Protein AF-A0A925LKL2-F1 (afdb_monomer_lite)

Sequence (109 aa):
METVDRDTAKKLFEHYRRQRDGIRNKPEMASICLICGSIHIIPKADDNRKLVCRNCGFAFYRYTCSACGRTIDGRDPKNPACGECGQRVCTCGVCDCAADTVIDNKGNV

pLDDT: mean 88.43, std 15.95, range [41.03, 98.06]

Secondary s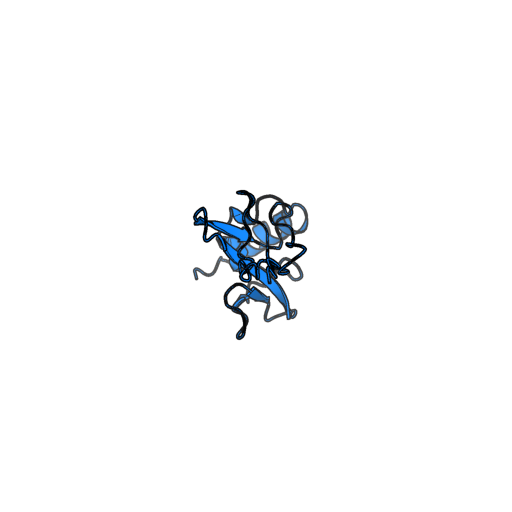tructure (DSSP, 8-state):
-----HHHHHHHHHHHHH--TTGGG-GGGGG--TTT----EEEETTEEEEEEETTT--EEEEEE-TTT--EEETTSTTSPBPTTTSSB--TTS----------------

Structure (mmCIF, N/CA/C/O backbone):
data_AF-A0A925LKL2-F1
#
_entry.id   AF-A0A925LKL2-F1
#
loop_
_atom_site.group_PDB
_atom_site.id
_atom_site.type_symbol
_atom_site.label_atom_id
_atom_site.label_alt_id
_atom_site.label_comp_id
_atom_site.label_asym_id
_atom_site.label_entity_id
_atom_site.label_seq_id
_atom_site.pdbx_PDB_ins_code
_atom_site.Cartn_x
_atom_site.Cartn_y
_atom_site.Cartn_z
_atom_site.occupancy
_atom_site.B_iso_or_equiv
_atom_site.auth_seq_id
_atom_site.auth_comp_id
_atom_site.auth_asym_id
_atom_site.auth_atom_id
_atom_site.pdbx_PDB_model_num
ATOM 1 N N . MET A 1 1 ? 8.213 5.242 14.211 1.00 54.56 1 MET A N 1
ATOM 2 C CA . MET A 1 1 ? 6.967 5.306 13.423 1.00 54.56 1 MET A CA 1
ATOM 3 C C . MET A 1 1 ? 5.953 5.983 14.315 1.00 54.56 1 MET A C 1
ATOM 5 O O . MET A 1 1 ? 5.693 5.457 15.390 1.00 54.56 1 MET A O 1
ATOM 9 N N . GLU A 1 2 ? 5.506 7.183 13.959 1.00 56.78 2 GLU A N 1
ATOM 10 C CA . GLU A 1 2 ? 4.533 7.903 14.781 1.00 56.78 2 GLU A CA 1
ATOM 11 C C . GLU A 1 2 ? 3.202 7.148 14.763 1.00 56.78 2 GLU A C 1
ATOM 13 O O . GLU A 1 2 ? 2.688 6.752 13.711 1.00 56.78 2 GLU A O 1
ATOM 18 N N . THR A 1 3 ? 2.685 6.863 15.952 1.00 69.19 3 THR A N 1
ATOM 19 C CA . THR A 1 3 ? 1.393 6.211 16.122 1.00 69.19 3 THR A CA 1
ATOM 20 C C . THR A 1 3 ? 0.314 7.255 15.914 1.00 69.19 3 THR A C 1
ATOM 22 O O . THR A 1 3 ? 0.206 8.195 16.698 1.00 69.19 3 THR A O 1
ATOM 25 N N . VAL A 1 4 ? -0.473 7.095 14.854 1.00 85.44 4 VAL A N 1
ATOM 26 C CA . VAL A 1 4 ? -1.628 7.957 14.611 1.00 85.44 4 VAL A CA 1
ATOM 27 C C . VAL A 1 4 ? -2.653 7.749 15.734 1.00 85.44 4 VAL A C 1
ATOM 29 O O . VAL A 1 4 ? -2.850 6.619 16.196 1.00 85.44 4 VAL A O 1
ATOM 32 N N . ASP A 1 5 ? -3.294 8.820 16.197 1.00 90.56 5 ASP A N 1
ATOM 33 C CA . ASP A 1 5 ? -4.345 8.704 17.204 1.00 90.56 5 ASP A CA 1
ATOM 34 C C . ASP A 1 5 ? -5.572 7.961 16.642 1.00 90.56 5 ASP A C 1
ATOM 36 O O . ASP A 1 5 ? -5.770 7.833 15.428 1.00 90.56 5 ASP A O 1
ATOM 40 N N . ARG A 1 6 ? -6.411 7.445 17.542 1.00 88.62 6 ARG A N 1
ATOM 41 C CA . ARG A 1 6 ? -7.540 6.579 17.184 1.00 88.62 6 ARG A CA 1
ATOM 42 C C . ARG A 1 6 ? -8.587 7.280 16.312 1.00 88.62 6 ARG A C 1
ATOM 44 O O . ARG A 1 6 ? -9.164 6.628 15.438 1.00 88.62 6 ARG A O 1
ATOM 51 N N . ASP A 1 7 ? -8.837 8.567 16.526 1.00 93.31 7 ASP A N 1
ATOM 52 C CA . ASP A 1 7 ? -9.868 9.301 15.789 1.00 93.31 7 ASP A CA 1
ATOM 53 C C . ASP A 1 7 ? -9.398 9.604 14.370 1.00 93.31 7 ASP A C 1
ATOM 55 O O . ASP A 1 7 ? -10.137 9.392 13.401 1.00 93.31 7 ASP A O 1
ATOM 59 N N . THR A 1 8 ? -8.140 10.016 14.228 1.00 93.62 8 THR A N 1
ATOM 60 C CA . THR A 1 8 ? -7.497 10.182 12.924 1.00 93.62 8 THR A CA 1
ATOM 61 C C . THR A 1 8 ? -7.420 8.847 12.182 1.00 93.62 8 THR A C 1
ATOM 63 O O . THR A 1 8 ? -7.789 8.788 11.005 1.00 93.62 8 THR A O 1
ATOM 66 N N . ALA A 1 9 ? -7.052 7.750 12.860 1.00 94.44 9 ALA A N 1
ATOM 67 C CA . ALA A 1 9 ? -7.040 6.410 12.268 1.00 94.44 9 ALA A CA 1
ATOM 68 C C . ALA A 1 9 ? -8.404 6.022 11.694 1.00 94.44 9 ALA A C 1
ATOM 70 O O . ALA A 1 9 ? -8.493 5.527 10.569 1.00 94.44 9 ALA A O 1
ATOM 71 N N . LYS A 1 10 ? -9.472 6.264 12.462 1.00 95.88 10 LYS A N 1
ATOM 72 C CA . LYS A 1 10 ? -10.841 5.937 12.065 1.00 95.88 10 LYS A CA 1
ATOM 73 C C . LYS A 1 10 ? -11.263 6.721 10.823 1.00 95.88 10 LYS A C 1
ATOM 75 O O . LYS A 1 10 ? -11.729 6.111 9.863 1.00 95.88 10 LYS A O 1
ATOM 80 N N . LYS A 1 11 ? -11.040 8.040 10.801 1.00 96.50 11 LYS A N 1
ATOM 81 C CA . LYS A 1 11 ? -11.365 8.897 9.644 1.00 96.50 11 LYS A CA 1
ATOM 82 C C . LYS A 1 11 ? -10.609 8.466 8.388 1.00 96.50 11 LYS A C 1
ATOM 84 O O . LYS A 1 11 ? -11.197 8.339 7.314 1.00 96.50 11 LYS A O 1
ATOM 89 N N . LEU A 1 12 ? -9.308 8.207 8.526 1.00 96.75 12 LEU A N 1
ATOM 90 C CA . LEU A 1 12 ? -8.466 7.737 7.429 1.00 96.75 12 LEU A CA 1
ATOM 91 C C . LEU A 1 12 ? -8.913 6.360 6.922 1.00 96.75 12 LEU A C 1
ATOM 93 O O . LEU A 1 12 ? -9.016 6.164 5.712 1.00 96.75 12 LEU A O 1
ATOM 97 N N . PHE A 1 13 ? -9.230 5.425 7.821 1.00 97.19 13 PHE A N 1
ATOM 98 C CA . PHE A 1 13 ? -9.774 4.120 7.454 1.00 97.19 13 PHE A CA 1
ATOM 99 C C . PHE A 1 13 ? -11.085 4.260 6.676 1.00 97.19 13 PHE A C 1
ATOM 101 O O . PHE A 1 13 ? -11.187 3.726 5.576 1.00 97.19 13 PHE A O 1
ATOM 108 N N . GLU A 1 14 ? -12.065 4.999 7.199 1.00 97.00 14 GLU A N 1
ATOM 109 C CA . GLU A 1 14 ? -13.375 5.178 6.560 1.00 97.00 14 GLU A CA 1
ATOM 110 C C . GLU A 1 14 ? -13.260 5.781 5.153 1.00 97.00 14 GLU A C 1
ATOM 112 O O . GLU A 1 14 ? -13.913 5.301 4.221 1.00 97.00 14 GLU A O 1
ATOM 117 N N . HIS A 1 15 ? -12.387 6.778 4.983 1.00 97.12 15 HIS A N 1
ATOM 118 C CA . HIS A 1 15 ? -12.117 7.397 3.688 1.00 97.12 15 HIS A CA 1
ATOM 119 C C . HIS A 1 15 ? -11.433 6.419 2.719 1.00 97.12 15 HIS A C 1
ATOM 12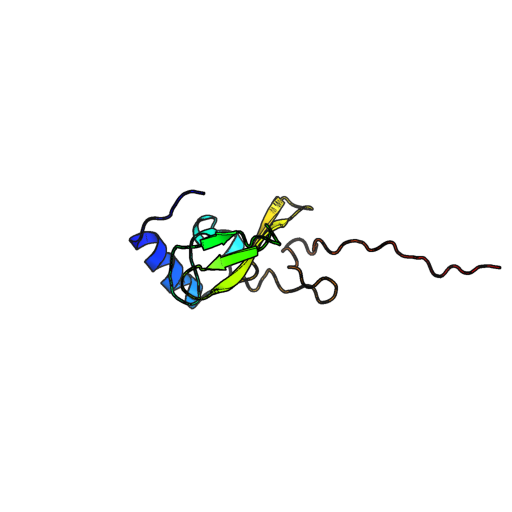1 O O . HIS A 1 15 ? -11.984 6.077 1.667 1.00 97.12 15 HIS A O 1
ATOM 127 N N . TYR A 1 16 ? -10.254 5.908 3.087 1.00 97.38 16 TYR A N 1
ATOM 128 C CA . TYR A 1 16 ? -9.413 5.126 2.177 1.00 97.38 16 TYR A CA 1
ATOM 129 C C . TYR A 1 16 ? -9.902 3.689 1.955 1.00 97.38 16 TYR A C 1
ATOM 131 O O . TYR A 1 16 ? -9.511 3.036 0.986 1.00 97.38 16 TYR A O 1
ATOM 139 N N . ARG A 1 17 ? -10.812 3.183 2.798 1.00 95.69 17 ARG A N 1
ATOM 140 C CA . ARG A 1 17 ? -11.509 1.909 2.559 1.00 95.69 17 ARG A CA 1
ATOM 141 C C . ARG A 1 17 ? -12.365 1.961 1.293 1.00 95.69 17 ARG A C 1
ATOM 143 O O . ARG A 1 17 ? -12.509 0.922 0.644 1.00 95.69 17 ARG A O 1
ATOM 150 N N . ARG A 1 18 ? -12.924 3.137 0.978 1.00 95.31 18 ARG A N 1
ATOM 151 C CA . ARG A 1 18 ? -13.817 3.389 -0.166 1.00 95.31 18 ARG A CA 1
ATOM 152 C C . ARG A 1 18 ? -13.085 4.017 -1.350 1.00 95.31 18 ARG A C 1
ATOM 154 O O . ARG A 1 18 ? -13.379 3.663 -2.484 1.00 95.31 18 ARG A O 1
ATOM 161 N N . GLN A 1 19 ? -12.128 4.907 -1.088 1.00 95.88 19 GLN A N 1
ATOM 162 C CA . GLN A 1 19 ? -11.353 5.606 -2.110 1.00 95.88 19 GLN A CA 1
ATOM 163 C C . GLN A 1 19 ? -9.861 5.357 -1.899 1.00 95.88 19 GLN A C 1
ATOM 165 O O . GLN A 1 19 ? -9.250 5.972 -1.037 1.00 95.88 19 GLN A O 1
ATOM 170 N N . ARG A 1 20 ? -9.266 4.437 -2.662 1.00 96.50 20 ARG A N 1
ATOM 171 C CA . ARG A 1 20 ? -7.871 4.018 -2.438 1.00 96.50 20 ARG A CA 1
ATOM 172 C C . ARG A 1 20 ? -6.825 4.879 -3.153 1.00 96.50 20 ARG A C 1
ATOM 174 O O . ARG A 1 20 ? -5.643 4.744 -2.846 1.00 96.50 20 ARG A O 1
ATOM 181 N N . ASP A 1 21 ? -7.211 5.726 -4.108 1.00 97.12 21 ASP A N 1
ATOM 182 C CA . ASP A 1 21 ? -6.241 6.609 -4.772 1.00 97.12 21 ASP A CA 1
ATOM 183 C C . ASP A 1 21 ? -5.675 7.633 -3.780 1.00 97.12 21 ASP A C 1
ATOM 185 O O . ASP A 1 21 ? -6.409 8.280 -3.036 1.00 97.12 21 ASP A O 1
ATOM 189 N N . GLY A 1 22 ? -4.352 7.780 -3.776 1.00 96.81 22 GLY A N 1
ATOM 190 C CA . GLY A 1 22 ? -3.645 8.787 -2.991 1.00 96.81 22 GLY A CA 1
ATOM 191 C C . GLY A 1 22 ? -3.113 8.291 -1.648 1.00 96.81 22 GLY A C 1
ATOM 192 O O . GLY A 1 22 ? -2.392 9.044 -0.993 1.00 96.81 22 GLY A O 1
ATOM 193 N N . ILE A 1 23 ? -3.368 7.033 -1.262 1.00 97.69 23 ILE A N 1
ATOM 194 C CA . ILE A 1 23 ? -2.815 6.410 -0.040 1.00 97.69 23 ILE A CA 1
ATOM 195 C C . ILE A 1 23 ? -1.292 6.584 0.036 1.00 97.69 23 ILE A C 1
ATOM 197 O O . ILE A 1 23 ? -0.737 6.834 1.111 1.00 97.69 23 ILE A O 1
ATOM 201 N N . ARG A 1 24 ? -0.599 6.471 -1.103 1.00 96.62 24 ARG A N 1
ATOM 202 C CA . ARG A 1 24 ? 0.863 6.619 -1.183 1.00 96.62 24 ARG A CA 1
ATOM 203 C C . ARG A 1 24 ? 1.366 7.997 -0.725 1.00 96.62 24 ARG A C 1
ATOM 205 O O . ARG A 1 24 ? 2.494 8.107 -0.269 1.00 96.62 24 ARG A O 1
ATOM 212 N N . ASN A 1 25 ? 0.520 9.027 -0.776 1.00 97.00 25 ASN A N 1
ATOM 213 C CA . ASN A 1 25 ? 0.855 10.396 -0.370 1.00 97.00 25 ASN A CA 1
ATOM 214 C C . ASN A 1 25 ? 0.504 10.699 1.098 1.00 97.00 25 ASN A C 1
ATOM 216 O O . ASN A 1 25 ? 0.649 11.839 1.534 1.00 97.00 25 ASN A O 1
ATOM 220 N N . LYS A 1 26 ? 0.007 9.712 1.856 1.00 96.56 26 LYS A N 1
ATOM 221 C CA . LYS A 1 26 ? -0.354 9.850 3.274 1.00 96.56 26 LYS A CA 1
ATOM 222 C C . LYS A 1 26 ? 0.521 8.949 4.142 1.00 96.56 26 LYS A C 1
ATOM 224 O O . LYS A 1 26 ? 0.289 7.736 4.163 1.00 96.56 26 LYS A O 1
ATOM 229 N N . PRO A 1 27 ? 1.564 9.482 4.805 1.00 94.56 27 PRO A N 1
ATOM 230 C CA . PRO A 1 27 ? 2.453 8.719 5.685 1.00 94.56 27 PRO A CA 1
ATOM 231 C C . PRO A 1 27 ? 1.718 7.909 6.760 1.00 94.56 27 PRO A C 1
ATOM 233 O O . PRO A 1 27 ? 2.047 6.745 6.981 1.00 94.56 27 PRO A O 1
ATOM 236 N N . GLU A 1 28 ? 0.666 8.478 7.344 1.00 95.19 28 GLU A N 1
ATOM 237 C CA . GLU A 1 28 ? -0.133 7.911 8.435 1.00 95.19 28 GLU A CA 1
ATOM 238 C C . GLU A 1 28 ? -0.804 6.590 8.041 1.00 95.19 28 GLU A C 1
ATOM 240 O O . GLU A 1 28 ? -1.013 5.710 8.877 1.00 95.19 28 GLU A O 1
ATOM 245 N N . MET A 1 29 ? -1.081 6.397 6.745 1.00 95.94 29 MET A N 1
ATOM 246 C CA . MET A 1 29 ? -1.663 5.154 6.239 1.00 95.94 29 MET A CA 1
ATOM 247 C C . MET A 1 29 ? -0.750 3.942 6.437 1.00 95.94 29 MET A C 1
ATOM 249 O O . MET A 1 29 ? -1.239 2.810 6.399 1.00 95.94 29 MET A O 1
ATOM 253 N N . ALA A 1 30 ? 0.551 4.140 6.670 1.00 95.62 30 ALA A N 1
ATOM 254 C CA . ALA A 1 30 ? 1.462 3.065 7.051 1.00 95.62 30 ALA A CA 1
ATOM 255 C C . ALA A 1 30 ? 1.033 2.372 8.358 1.00 95.62 30 ALA A C 1
ATOM 257 O O . ALA A 1 30 ? 1.290 1.186 8.533 1.00 95.62 30 ALA A O 1
ATOM 258 N N . SER A 1 31 ? 0.329 3.089 9.236 1.00 95.62 31 SER A N 1
ATOM 259 C CA . SER A 1 31 ? -0.087 2.618 10.557 1.00 95.62 31 SER A CA 1
ATOM 260 C C . SER A 1 31 ? -1.518 2.076 10.589 1.00 95.62 31 SER A C 1
ATOM 262 O O . SER A 1 31 ? -2.006 1.795 11.671 1.00 95.62 31 SER A O 1
ATOM 264 N N . ILE A 1 32 ? -2.224 1.938 9.455 1.00 96.69 32 ILE A N 1
ATOM 265 C CA . ILE A 1 32 ? -3.663 1.602 9.433 1.00 96.69 32 ILE A CA 1
ATOM 266 C C . ILE A 1 32 ? -3.940 0.405 8.524 1.00 96.69 32 ILE A C 1
ATOM 268 O O . ILE A 1 32 ? -3.563 0.393 7.353 1.00 96.69 32 ILE A O 1
ATOM 272 N N . CYS A 1 33 ? -4.671 -0.592 9.021 1.00 96.88 33 CYS A N 1
ATOM 273 C CA . CYS A 1 33 ? -5.153 -1.713 8.222 1.00 96.88 33 CYS A CA 1
ATOM 274 C C . CYS A 1 33 ? -6.436 -1.344 7.464 1.00 96.88 33 CYS A C 1
ATOM 276 O O . CYS A 1 33 ? -7.471 -1.093 8.074 1.00 96.88 33 CYS A O 1
ATOM 278 N N . LEU A 1 34 ? -6.423 -1.432 6.131 1.00 96.75 34 LEU A N 1
ATOM 279 C CA . LEU A 1 34 ? -7.620 -1.203 5.308 1.00 96.75 34 LEU A CA 1
ATOM 280 C C . LEU A 1 34 ? -8.589 -2.393 5.243 1.00 96.75 34 LEU A C 1
ATOM 282 O O . LEU A 1 34 ? -9.590 -2.308 4.543 1.00 96.75 34 LEU A O 1
ATOM 286 N N . ILE A 1 35 ? -8.332 -3.491 5.955 1.00 96.94 35 ILE A N 1
ATOM 287 C CA . ILE A 1 35 ? -9.281 -4.611 6.054 1.00 96.94 35 ILE A CA 1
ATOM 288 C C . ILE A 1 35 ? -10.134 -4.490 7.315 1.00 96.94 35 ILE A C 1
ATOM 290 O O . ILE A 1 35 ? -11.357 -4.529 7.215 1.00 96.94 35 ILE A O 1
ATOM 294 N N . CYS A 1 36 ? -9.503 -4.285 8.476 1.00 96.56 36 CYS A N 1
ATOM 295 C CA . CYS A 1 36 ? -10.181 -4.287 9.778 1.00 96.56 36 CYS A CA 1
ATOM 296 C C . CYS A 1 36 ? -10.093 -2.966 10.563 1.00 96.56 36 CYS A C 1
ATOM 298 O O . CYS A 1 36 ? -10.594 -2.902 11.679 1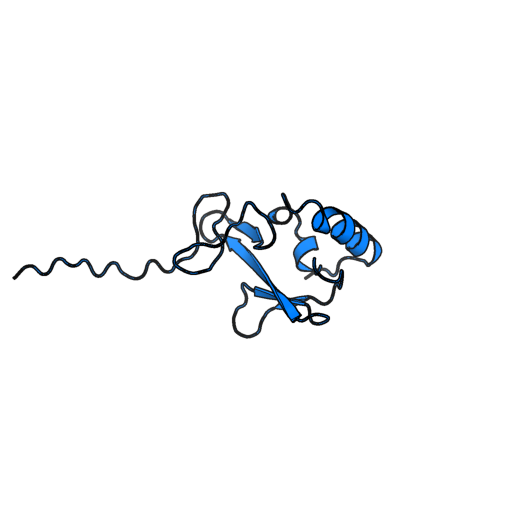.00 96.56 36 CYS A O 1
ATOM 300 N N . GLY A 1 37 ? -9.426 -1.932 10.041 1.00 95.62 37 GLY A N 1
ATOM 301 C CA . GLY A 1 37 ? -9.284 -0.634 10.716 1.00 95.62 37 GLY A CA 1
ATOM 302 C C . GLY A 1 37 ? -8.298 -0.607 11.888 1.00 95.62 37 GLY A C 1
ATOM 303 O O . GLY A 1 37 ? -8.118 0.435 12.508 1.00 95.62 37 GLY A O 1
ATOM 304 N N . SER A 1 38 ? -7.636 -1.726 12.198 1.00 95.81 38 SER A N 1
ATOM 305 C CA . SER A 1 38 ? -6.634 -1.792 13.267 1.00 95.81 38 SER A CA 1
ATOM 306 C C . SER A 1 38 ? -5.417 -0.908 12.978 1.00 95.81 38 SER A C 1
ATOM 308 O O . SER A 1 38 ? -4.961 -0.840 11.834 1.00 95.81 38 SER A O 1
ATOM 310 N N . ILE A 1 39 ? -4.850 -0.327 14.039 1.00 95.69 39 ILE A N 1
ATOM 311 C CA . ILE A 1 39 ? -3.587 0.424 14.002 1.00 95.69 39 ILE A CA 1
ATOM 312 C C . ILE A 1 39 ? -2.350 -0.404 14.390 1.00 95.69 39 ILE A C 1
ATOM 314 O O . ILE A 1 39 ? -1.243 0.114 14.507 1.00 95.69 39 ILE A O 1
ATOM 318 N N . HIS A 1 40 ? -2.516 -1.712 14.607 1.00 95.06 40 HIS A N 1
ATOM 319 C CA . HIS A 1 40 ? -1.421 -2.611 14.978 1.00 95.06 40 HIS A CA 1
ATOM 320 C C . HIS A 1 40 ? -0.729 -3.163 13.732 1.00 95.06 40 HIS A C 1
ATOM 322 O O . HIS A 1 40 ? -0.898 -4.333 13.372 1.00 95.06 40 HIS A O 1
ATOM 328 N N . ILE A 1 41 ? 0.018 -2.293 13.056 1.00 95.75 41 ILE A N 1
ATOM 329 C CA . ILE A 1 41 ? 0.817 -2.634 11.881 1.00 95.75 41 ILE A CA 1
ATOM 330 C C . ILE A 1 41 ? 2.276 -2.834 12.283 1.00 95.75 41 ILE A C 1
ATOM 332 O O . ILE A 1 41 ? 2.843 -2.012 12.998 1.00 95.75 41 ILE A O 1
ATOM 336 N N . ILE A 1 42 ? 2.879 -3.926 11.817 1.00 95.50 42 ILE A N 1
ATOM 337 C CA . ILE A 1 42 ? 4.296 -4.234 12.031 1.00 95.50 42 ILE A CA 1
ATOM 338 C C . ILE A 1 42 ? 4.977 -4.587 10.702 1.00 95.50 42 ILE A C 1
ATOM 340 O O . ILE A 1 42 ? 4.296 -5.055 9.787 1.00 95.50 42 ILE A O 1
ATOM 344 N N . PRO A 1 43 ? 6.299 -4.402 10.571 1.00 96.00 43 PRO A N 1
ATOM 345 C CA . PRO A 1 43 ? 7.062 -4.968 9.462 1.00 96.00 43 PRO A CA 1
ATOM 346 C C . PRO A 1 43 ? 6.953 -6.494 9.422 1.00 96.00 43 PRO A C 1
ATOM 348 O O . PRO A 1 43 ? 6.874 -7.149 10.464 1.00 96.00 43 PRO A O 1
ATOM 351 N N . LYS A 1 44 ? 6.948 -7.067 8.219 1.00 94.00 44 LYS A N 1
ATOM 352 C CA . LYS A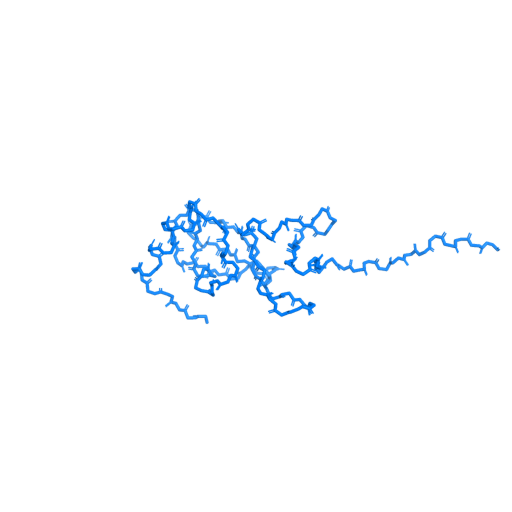 1 44 ? 7.027 -8.517 8.037 1.00 94.00 44 LYS A CA 1
ATOM 353 C C . LYS A 1 44 ? 8.485 -8.962 8.210 1.00 94.00 44 LYS A C 1
ATOM 355 O O . LYS A 1 44 ? 9.376 -8.357 7.628 1.00 94.00 44 LYS A O 1
ATOM 360 N N . ALA A 1 45 ? 8.728 -10.011 8.998 1.00 88.56 45 ALA A N 1
ATOM 361 C CA . ALA A 1 45 ? 10.081 -10.401 9.415 1.00 88.56 45 ALA A CA 1
ATOM 362 C C . ALA A 1 45 ? 11.041 -10.744 8.256 1.00 88.56 45 ALA A C 1
ATOM 364 O O . ALA A 1 45 ? 12.243 -10.542 8.381 1.00 88.56 45 ALA A O 1
ATOM 365 N N . ASP A 1 46 ? 10.516 -11.259 7.144 1.00 90.56 46 ASP A N 1
ATOM 366 C CA . ASP A 1 46 ? 11.274 -11.684 5.962 1.00 90.56 46 ASP A CA 1
ATOM 367 C C . ASP A 1 46 ? 11.373 -10.604 4.871 1.00 90.56 46 ASP A C 1
ATOM 369 O O . ASP A 1 46 ? 12.119 -10.766 3.909 1.00 90.56 46 ASP A O 1
ATOM 373 N N . ASP A 1 47 ? 10.614 -9.513 4.989 1.00 89.31 47 ASP A N 1
ATOM 374 C CA . ASP A 1 47 ? 10.510 -8.490 3.952 1.00 89.31 47 ASP A CA 1
ATOM 375 C C . ASP A 1 47 ? 10.127 -7.140 4.570 1.00 89.31 47 ASP A C 1
ATOM 377 O O . ASP A 1 47 ? 8.952 -6.836 4.789 1.00 89.31 47 ASP A O 1
ATOM 381 N N . ASN A 1 48 ? 11.132 -6.291 4.796 1.00 87.12 48 ASN A N 1
ATOM 382 C CA . ASN A 1 48 ? 10.945 -4.946 5.349 1.00 87.12 48 ASN A CA 1
ATOM 383 C C . ASN A 1 48 ? 10.171 -3.997 4.413 1.00 87.12 48 ASN A C 1
ATOM 385 O O . ASN A 1 48 ? 9.808 -2.898 4.831 1.00 87.12 48 ASN A O 1
ATOM 389 N N . ARG A 1 49 ? 9.894 -4.393 3.160 1.00 92.56 49 ARG A N 1
ATOM 390 C CA . ARG A 1 49 ? 9.001 -3.656 2.248 1.00 92.56 49 ARG A CA 1
ATOM 391 C C . ARG A 1 49 ? 7.536 -4.004 2.484 1.00 92.56 49 ARG A C 1
ATOM 393 O O . ARG A 1 49 ? 6.656 -3.344 1.925 1.00 92.56 49 ARG A O 1
ATOM 400 N N . LYS A 1 50 ? 7.256 -5.044 3.274 1.00 95.25 50 LYS A N 1
ATOM 401 C CA . LYS A 1 50 ? 5.912 -5.471 3.651 1.00 95.25 50 LYS A CA 1
ATOM 402 C C . LYS A 1 50 ? 5.598 -5.084 5.081 1.00 95.25 50 LYS A C 1
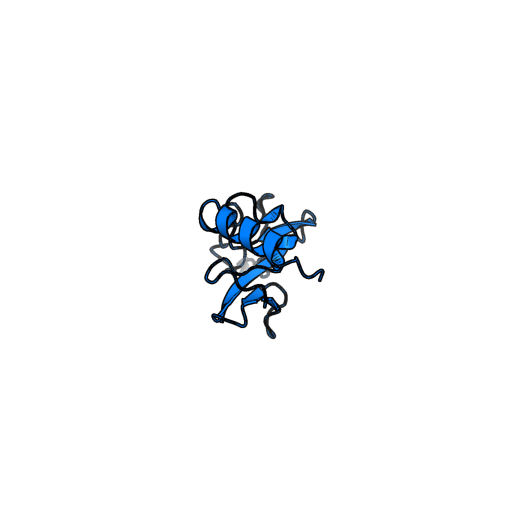ATOM 404 O O . LYS A 1 50 ? 6.373 -5.277 6.012 1.00 95.25 50 LYS A O 1
ATOM 409 N N . LEU A 1 51 ? 4.375 -4.617 5.242 1.00 96.75 51 LEU A N 1
ATOM 410 C CA . LEU A 1 51 ? 3.735 -4.393 6.518 1.00 96.75 51 LEU A CA 1
ATOM 411 C C . LEU A 1 51 ? 2.617 -5.419 6.687 1.00 96.75 51 LEU A C 1
ATOM 413 O O . LEU A 1 51 ? 1.943 -5.780 5.721 1.00 96.75 51 LEU A O 1
ATOM 417 N N . VAL A 1 52 ? 2.410 -5.886 7.912 1.00 97.38 52 VAL A N 1
ATOM 418 C CA . VAL A 1 52 ? 1.362 -6.839 8.270 1.00 97.38 52 VAL A CA 1
ATOM 419 C C . VAL A 1 52 ? 0.538 -6.309 9.433 1.00 97.38 52 VAL A C 1
ATOM 421 O O . VAL A 1 52 ? 1.053 -5.764 10.410 1.00 97.38 52 VAL A O 1
ATOM 424 N N . CYS A 1 53 ? -0.776 -6.461 9.325 1.00 97.38 53 CYS A N 1
ATOM 425 C CA . CYS A 1 53 ? -1.685 -6.190 10.423 1.00 97.38 53 CYS A CA 1
ATOM 426 C C . CYS A 1 53 ? -1.663 -7.356 11.412 1.00 97.38 53 CYS A C 1
ATOM 428 O O . CYS A 1 53 ? -2.086 -8.459 11.069 1.00 97.38 53 CYS A O 1
ATOM 430 N N . ARG A 1 54 ? -1.265 -7.104 12.664 1.00 96.69 54 ARG A N 1
ATOM 431 C CA . ARG A 1 54 ? -1.274 -8.131 13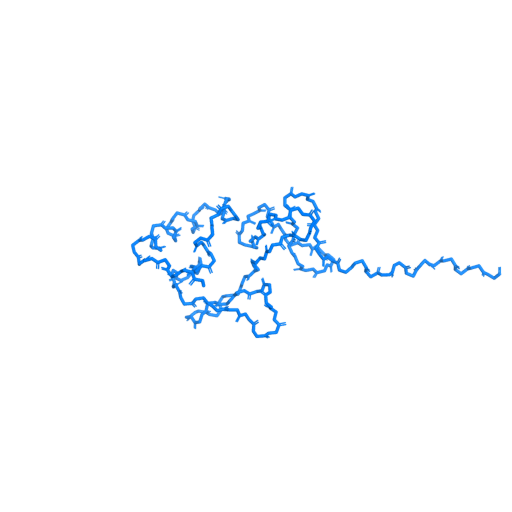.720 1.00 96.69 54 ARG A CA 1
ATOM 432 C C . ARG A 1 54 ? -2.672 -8.657 14.043 1.00 96.69 54 ARG A C 1
ATOM 434 O O . ARG A 1 54 ? -2.793 -9.776 14.517 1.00 96.69 54 ARG A O 1
ATOM 441 N N . ASN A 1 55 ? -3.707 -7.854 13.798 1.00 97.00 55 ASN A N 1
ATOM 442 C CA . ASN A 1 55 ? -5.080 -8.200 14.157 1.00 97.00 55 ASN A CA 1
ATOM 443 C C . ASN A 1 55 ? -5.747 -9.168 13.166 1.00 97.00 55 ASN A C 1
ATOM 445 O O . ASN A 1 55 ? -6.472 -10.058 13.581 1.00 97.00 55 ASN A O 1
ATOM 449 N N . CYS A 1 56 ? -5.533 -8.988 11.857 1.00 97.56 56 CYS A N 1
ATOM 450 C CA . CYS A 1 56 ? -6.215 -9.788 10.824 1.00 97.56 56 CYS A CA 1
ATOM 451 C C . CYS A 1 56 ? -5.273 -10.509 9.850 1.00 97.56 56 CYS A C 1
ATOM 453 O O . CYS A 1 56 ? -5.740 -11.146 8.913 1.00 97.56 56 CYS A O 1
ATOM 455 N N . GLY A 1 57 ? -3.955 -10.361 10.008 1.00 96.94 57 GLY A N 1
ATOM 456 C CA . GLY A 1 57 ? -2.957 -10.988 9.138 1.00 96.94 57 GLY A CA 1
ATOM 457 C C . GLY A 1 57 ? -2.822 -10.364 7.746 1.00 96.94 57 GLY A C 1
ATOM 458 O O . GLY A 1 57 ? -1.940 -10.764 6.992 1.00 96.94 57 GLY A O 1
ATOM 459 N N . PHE A 1 58 ? -3.644 -9.369 7.388 1.00 97.25 58 PHE A N 1
ATOM 460 C CA . PHE A 1 58 ? -3.534 -8.709 6.088 1.00 97.25 58 PHE A CA 1
ATOM 461 C C . PHE A 1 58 ? -2.159 -8.056 5.919 1.00 97.25 58 PHE A C 1
ATOM 463 O O . PHE A 1 58 ? -1.777 -7.193 6.716 1.00 97.25 58 PHE A O 1
ATOM 470 N N . ALA A 1 59 ? -1.450 -8.449 4.862 1.00 96.62 59 ALA A N 1
ATOM 471 C CA . ALA A 1 59 ? -0.146 -7.919 4.499 1.00 96.62 59 ALA A CA 1
ATOM 472 C C . ALA A 1 59 ? -0.235 -7.034 3.252 1.00 96.62 59 ALA A C 1
ATOM 474 O O . ALA A 1 59 ? -1.009 -7.299 2.332 1.00 96.62 59 ALA A O 1
ATOM 475 N N . PHE A 1 60 ? 0.577 -5.984 3.208 1.00 96.69 60 PHE A N 1
ATOM 476 C CA . PHE A 1 60 ? 0.646 -5.060 2.083 1.00 96.69 60 PHE A CA 1
ATOM 477 C C . PHE A 1 60 ? 2.052 -4.489 1.924 1.00 96.69 60 PHE A C 1
ATOM 479 O O . PHE A 1 60 ? 2.814 -4.401 2.883 1.00 96.69 60 PHE A O 1
ATOM 486 N N . TYR A 1 61 ? 2.393 -4.090 0.701 1.00 96.44 61 TYR A N 1
ATOM 487 C CA . TYR A 1 61 ? 3.661 -3.427 0.417 1.00 96.44 61 TYR A CA 1
ATOM 488 C C . TYR A 1 61 ? 3.592 -1.949 0.785 1.00 96.44 61 TYR A C 1
ATOM 490 O O . TYR A 1 61 ? 2.637 -1.273 0.397 1.00 96.44 61 TYR A O 1
ATOM 498 N N . ARG A 1 62 ? 4.624 -1.439 1.456 1.00 96.44 62 ARG A N 1
ATOM 499 C CA . ARG A 1 62 ? 4.872 -0.007 1.583 1.00 96.44 62 ARG A CA 1
ATOM 500 C C . ARG A 1 62 ? 6.363 0.275 1.744 1.00 96.44 62 ARG A C 1
ATOM 502 O O . ARG A 1 62 ? 6.968 -0.179 2.706 1.00 96.44 62 ARG A O 1
ATOM 509 N N . TYR A 1 63 ? 6.945 1.018 0.810 1.00 95.12 63 TYR A N 1
ATOM 510 C CA . TYR A 1 63 ? 8.379 1.321 0.793 1.00 95.12 63 TYR A CA 1
ATOM 511 C C . TYR A 1 63 ? 8.676 2.558 -0.058 1.00 95.12 63 TYR A C 1
ATOM 513 O O . TYR A 1 63 ? 7.822 3.039 -0.801 1.00 95.12 63 TYR A O 1
ATOM 521 N N . THR A 1 64 ? 9.889 3.086 0.059 1.00 95.19 64 THR A N 1
ATOM 522 C CA . THR A 1 64 ? 10.368 4.199 -0.766 1.00 95.19 64 THR A CA 1
ATOM 523 C C . THR A 1 64 ? 10.888 3.667 -2.098 1.00 95.19 64 THR A C 1
ATOM 525 O O . THR A 1 64 ? 11.696 2.744 -2.116 1.00 95.19 64 THR A O 1
ATOM 528 N N . CYS A 1 65 ? 10.448 4.249 -3.213 1.00 94.25 65 CYS A N 1
ATOM 529 C CA . CYS A 1 65 ? 10.982 3.947 -4.538 1.00 94.25 65 CYS A CA 1
ATOM 530 C C . CYS A 1 65 ? 12.465 4.325 -4.617 1.00 94.25 65 CYS A C 1
ATOM 532 O O . CYS A 1 65 ? 12.812 5.484 -4.383 1.00 94.25 65 CYS A O 1
ATOM 534 N N . SER A 1 66 ? 13.311 3.374 -5.013 1.00 91.50 66 SER A N 1
ATOM 535 C CA . SER A 1 66 ? 14.756 3.579 -5.167 1.00 91.50 66 SER A CA 1
ATOM 536 C C . SER A 1 66 ? 15.108 4.651 -6.211 1.00 91.50 66 SER A C 1
ATOM 538 O O . SER A 1 66 ? 16.058 5.403 -6.021 1.00 91.50 66 SER A O 1
ATOM 540 N N . ALA A 1 67 ? 14.316 4.768 -7.283 1.00 93.69 67 ALA A N 1
ATOM 541 C CA . ALA A 1 67 ? 14.612 5.651 -8.410 1.00 93.69 67 ALA A CA 1
ATOM 542 C C . ALA A 1 67 ? 14.202 7.118 -8.196 1.00 93.69 67 ALA A C 1
ATOM 544 O O . ALA A 1 67 ? 14.865 8.018 -8.699 1.00 93.69 67 ALA A O 1
ATOM 545 N N . CYS A 1 68 ? 13.089 7.383 -7.499 1.00 95.31 68 CYS A N 1
ATOM 546 C CA . CYS A 1 68 ? 12.548 8.747 -7.374 1.00 95.31 68 CYS A CA 1
ATOM 547 C C . CYS A 1 68 ? 12.226 9.189 -5.942 1.00 95.31 68 CYS A C 1
ATOM 549 O O . CYS A 1 68 ? 11.691 10.280 -5.749 1.00 95.31 68 CYS A O 1
ATOM 551 N N . GLY A 1 69 ? 12.468 8.344 -4.936 1.00 94.94 69 GLY A N 1
ATOM 552 C CA . GLY A 1 69 ? 12.212 8.670 -3.530 1.00 94.94 69 GLY A CA 1
ATOM 553 C C . GLY A 1 69 ? 10.731 8.756 -3.136 1.00 94.94 69 GLY A C 1
ATOM 554 O O . GLY A 1 69 ? 10.418 8.996 -1.972 1.00 94.94 69 GLY A O 1
ATOM 555 N N . ARG A 1 70 ? 9.786 8.559 -4.065 1.00 96.31 70 ARG A N 1
ATOM 556 C CA . ARG A 1 70 ? 8.349 8.575 -3.744 1.00 96.31 70 ARG A CA 1
ATOM 557 C C . ARG A 1 70 ? 7.943 7.315 -2.996 1.00 96.31 70 ARG A C 1
ATOM 559 O O . ARG A 1 70 ? 8.447 6.227 -3.265 1.00 96.31 70 ARG A O 1
ATOM 566 N N . THR A 1 71 ? 6.968 7.453 -2.106 1.00 96.94 71 THR A N 1
ATOM 567 C CA . THR A 1 71 ? 6.371 6.299 -1.430 1.00 96.94 71 THR A CA 1
ATOM 568 C C . THR A 1 71 ? 5.586 5.453 -2.428 1.00 96.94 71 THR A C 1
ATOM 570 O O . THR A 1 71 ? 4.826 5.963 -3.253 1.00 96.94 71 THR A O 1
ATOM 573 N N . ILE A 1 72 ? 5.768 4.147 -2.321 1.00 97.25 72 ILE A N 1
ATOM 574 C CA . ILE A 1 72 ? 4.963 3.121 -2.956 1.00 97.25 72 ILE A CA 1
ATOM 575 C C . ILE A 1 72 ? 4.079 2.512 -1.876 1.00 97.25 72 ILE A C 1
ATOM 577 O O . ILE A 1 72 ? 4.576 2.143 -0.814 1.00 97.25 72 ILE A O 1
ATOM 581 N N . ASP A 1 73 ? 2.781 2.386 -2.141 1.00 97.62 73 ASP A N 1
ATOM 582 C CA . ASP A 1 73 ? 1.857 1.657 -1.275 1.00 97.62 73 ASP A CA 1
ATOM 583 C C . ASP A 1 73 ? 1.005 0.715 -2.119 1.00 97.62 73 ASP A C 1
ATOM 585 O O . ASP A 1 73 ? 0.207 1.157 -2.937 1.00 97.62 73 ASP A O 1
ATOM 589 N N . GLY A 1 74 ? 1.150 -0.594 -1.920 1.00 96.62 74 GLY A N 1
ATOM 590 C CA . GLY A 1 74 ? 0.478 -1.603 -2.742 1.00 96.62 74 GLY A CA 1
ATOM 591 C C . GLY A 1 74 ? -1.044 -1.656 -2.584 1.00 96.62 74 GLY A C 1
ATOM 592 O O . GLY A 1 74 ? -1.689 -2.465 -3.250 1.00 96.62 74 GLY A O 1
ATOM 593 N N . ARG A 1 75 ? -1.623 -0.842 -1.695 1.00 97.25 75 ARG A N 1
ATOM 594 C CA . ARG A 1 75 ? -3.075 -0.657 -1.571 1.00 97.25 75 ARG A CA 1
ATOM 595 C C . ARG A 1 75 ? -3.583 0.469 -2.473 1.00 97.25 75 ARG A C 1
ATOM 597 O O . ARG A 1 75 ? -4.784 0.515 -2.728 1.00 97.25 75 ARG A O 1
ATOM 604 N N . ASP A 1 76 ? -2.698 1.349 -2.938 1.00 98.06 76 ASP A N 1
ATOM 605 C CA . ASP A 1 76 ? -2.998 2.426 -3.877 1.00 98.06 76 ASP A CA 1
ATOM 606 C C . ASP A 1 76 ? -3.093 1.869 -5.315 1.00 98.06 76 ASP A C 1
ATOM 608 O O . ASP A 1 76 ? -2.153 1.215 -5.776 1.00 98.06 76 ASP A O 1
ATOM 612 N N . PRO A 1 77 ? -4.184 2.122 -6.064 1.00 97.12 77 PRO A N 1
ATOM 613 C CA . PRO A 1 77 ? -4.336 1.642 -7.438 1.00 97.12 77 PRO A CA 1
ATOM 614 C C . PRO A 1 77 ? -3.247 2.134 -8.401 1.00 97.12 77 PRO A C 1
ATOM 616 O O . PRO A 1 77 ? -2.973 1.467 -9.395 1.00 97.12 77 PRO A O 1
ATOM 619 N N . LYS A 1 78 ? -2.599 3.273 -8.113 1.00 97.12 78 LYS A N 1
ATOM 620 C CA . LYS A 1 78 ? -1.490 3.806 -8.924 1.00 97.12 78 LYS A CA 1
ATOM 621 C C . LYS A 1 78 ? -0.146 3.136 -8.630 1.00 97.12 78 LYS A C 1
ATOM 623 O O . LYS A 1 78 ? 0.852 3.490 -9.253 1.00 97.12 78 LYS A O 1
ATOM 628 N N . ASN A 1 79 ? -0.111 2.172 -7.710 1.00 96.94 79 ASN A N 1
ATOM 629 C CA . ASN A 1 79 ? 1.025 1.289 -7.478 1.00 96.94 79 ASN A CA 1
ATOM 630 C C . ASN A 1 79 ? 0.650 -0.178 -7.766 1.00 96.94 79 ASN A C 1
ATOM 632 O O . ASN A 1 79 ? 0.573 -0.997 -6.839 1.00 96.94 79 ASN A O 1
ATOM 636 N N . PRO A 1 80 ? 0.391 -0.536 -9.040 1.00 96.19 80 PRO A N 1
ATOM 637 C CA . PRO A 1 80 ? 0.019 -1.897 -9.406 1.00 96.19 80 PRO A CA 1
ATOM 638 C C . PRO A 1 80 ? 1.156 -2.884 -9.117 1.00 96.19 80 PRO A C 1
ATOM 640 O O . PRO A 1 80 ? 2.316 -2.501 -8.943 1.00 96.19 80 PRO A O 1
ATOM 643 N N . ALA A 1 81 ? 0.816 -4.171 -9.043 1.00 94.81 81 ALA A N 1
ATOM 644 C CA . ALA A 1 81 ? 1.829 -5.218 -8.978 1.00 94.81 81 ALA A CA 1
ATOM 645 C C . ALA A 1 81 ? 2.620 -5.266 -10.295 1.00 94.81 81 ALA A C 1
ATOM 647 O O . ALA A 1 81 ? 2.034 -5.155 -11.370 1.00 94.81 81 ALA A O 1
ATOM 648 N N . CYS A 1 82 ? 3.935 -5.441 -10.207 1.00 92.94 82 CYS A N 1
ATOM 649 C CA . CYS A 1 82 ? 4.758 -5.789 -11.354 1.00 92.94 82 CYS A CA 1
ATOM 650 C C . CYS A 1 82 ? 4.527 -7.264 -11.702 1.00 92.94 82 CYS A C 1
ATOM 652 O O . CYS A 1 82 ? 4.579 -8.117 -10.814 1.00 92.94 82 CYS A O 1
ATOM 654 N N . GLY A 1 83 ? 4.284 -7.555 -12.982 1.00 89.94 83 GLY A N 1
ATOM 655 C CA . GLY A 1 83 ? 4.061 -8.918 -13.470 1.00 89.94 83 GLY A CA 1
ATOM 656 C C . GLY A 1 83 ? 5.305 -9.811 -13.434 1.00 89.94 83 GLY A C 1
ATOM 657 O O . GLY A 1 83 ? 5.158 -11.025 -13.432 1.00 89.94 83 GLY A O 1
ATOM 658 N N . GLU A 1 84 ? 6.503 -9.226 -13.372 1.00 89.00 84 GLU A N 1
ATOM 659 C CA . GLU A 1 84 ? 7.771 -9.963 -13.411 1.00 89.00 84 GLU A CA 1
ATOM 660 C C . GLU A 1 84 ? 8.251 -10.329 -12.001 1.00 89.00 84 GLU A C 1
ATOM 662 O O . GLU A 1 84 ? 8.306 -11.498 -11.637 1.00 89.00 84 GLU A O 1
ATOM 667 N N . CYS A 1 85 ? 8.537 -9.329 -11.162 1.00 86.62 85 CYS A N 1
ATOM 668 C CA . CYS A 1 85 ? 9.094 -9.558 -9.825 1.00 86.62 85 CYS A CA 1
ATOM 669 C C . CYS A 1 85 ? 8.059 -9.560 -8.685 1.00 86.62 85 CYS A C 1
ATOM 671 O O . CYS A 1 85 ? 8.431 -9.666 -7.516 1.00 86.62 85 CYS A O 1
ATOM 673 N N . GLY A 1 86 ? 6.766 -9.355 -8.968 1.00 86.12 86 GLY A N 1
ATOM 674 C CA . GLY A 1 86 ? 5.695 -9.353 -7.956 1.00 86.12 86 GLY A CA 1
ATOM 675 C C . GLY A 1 86 ? 5.703 -8.171 -6.970 1.00 86.12 86 GLY A C 1
ATOM 676 O O . GLY A 1 86 ? 4.823 -8.068 -6.108 1.00 86.12 86 GLY A O 1
ATOM 677 N N . GLN A 1 87 ? 6.674 -7.259 -7.087 1.00 90.19 87 GLN A N 1
ATOM 678 C CA . GLN A 1 87 ? 6.737 -6.010 -6.325 1.00 90.19 87 GLN A CA 1
ATOM 679 C C . GLN A 1 87 ? 5.733 -4.974 -6.849 1.00 90.19 87 GLN A C 1
ATOM 681 O O . GLN A 1 87 ? 4.810 -5.311 -7.583 1.00 90.19 87 GLN A O 1
ATOM 686 N N . ARG A 1 88 ? 5.860 -3.703 -6.455 1.00 95.19 88 ARG A N 1
ATOM 687 C CA . ARG A 1 88 ? 4.950 -2.632 -6.870 1.00 95.19 88 ARG A CA 1
ATOM 688 C C . ARG A 1 88 ? 5.637 -1.650 -7.811 1.00 95.19 88 ARG A C 1
ATOM 690 O O . ARG A 1 88 ? 6.757 -1.211 -7.557 1.00 95.19 88 ARG A O 1
ATOM 697 N N . VAL A 1 89 ? 4.940 -1.298 -8.888 1.00 96.25 89 VAL A N 1
ATOM 698 C CA . VAL A 1 89 ? 5.386 -0.284 -9.846 1.00 96.25 89 VAL A CA 1
ATOM 699 C C . VAL A 1 89 ? 5.151 1.097 -9.244 1.00 96.25 89 VAL A C 1
ATOM 701 O O . VAL A 1 89 ? 4.062 1.415 -8.763 1.00 96.25 89 VAL A O 1
ATOM 704 N N . CYS A 1 90 ? 6.186 1.929 -9.222 1.00 96.38 90 CYS A N 1
ATOM 705 C CA . CYS A 1 90 ? 6.077 3.311 -8.793 1.00 96.38 90 CYS A CA 1
ATOM 706 C C . CYS A 1 90 ? 5.332 4.147 -9.838 1.00 96.38 90 CYS A C 1
ATOM 708 O O . CYS A 1 90 ? 5.341 3.859 -11.028 1.00 96.38 90 CYS A O 1
ATOM 710 N N . THR A 1 91 ? 4.788 5.284 -9.412 1.00 95.31 91 THR A N 1
ATOM 711 C CA . THR A 1 91 ? 4.229 6.290 -10.330 1.00 95.31 91 THR A CA 1
ATOM 712 C C . THR A 1 91 ? 5.249 6.906 -11.295 1.00 95.31 91 THR A C 1
ATOM 714 O O . THR A 1 91 ? 4.838 7.580 -12.231 1.00 95.31 91 THR A O 1
ATOM 717 N N . CYS A 1 92 ? 6.557 6.703 -11.089 1.00 94.94 92 CYS A N 1
ATOM 718 C CA . CYS A 1 92 ? 7.587 7.055 -12.073 1.00 94.94 92 CYS A CA 1
ATOM 719 C C . CYS A 1 92 ? 7.818 5.966 -13.139 1.00 94.94 92 CYS A C 1
ATOM 721 O O . CYS A 1 92 ? 8.697 6.127 -13.976 1.00 94.94 92 CYS A O 1
ATOM 723 N N . GLY A 1 93 ? 7.074 4.857 -13.091 1.00 92.00 93 GLY A N 1
ATOM 724 C CA . GLY A 1 93 ? 7.193 3.728 -14.017 1.00 92.00 93 GLY A CA 1
ATOM 725 C C . GLY A 1 93 ? 8.204 2.656 -13.599 1.00 92.00 93 GLY A C 1
ATOM 726 O O . GLY A 1 93 ? 8.180 1.564 -14.152 1.00 92.00 93 GLY A O 1
ATOM 727 N N . VAL A 1 94 ? 9.053 2.920 -12.600 1.00 91.81 94 VAL A N 1
ATOM 728 C CA . VAL A 1 94 ? 10.070 1.963 -12.133 1.00 91.81 94 VAL A CA 1
ATOM 729 C C . VAL A 1 94 ? 9.500 1.023 -11.073 1.00 91.81 94 VAL A C 1
ATOM 731 O O . VAL A 1 94 ? 8.754 1.442 -10.187 1.00 91.81 94 VAL A O 1
ATOM 734 N N . CYS A 1 95 ? 9.901 -0.242 -11.118 1.00 88.94 95 CYS A N 1
ATOM 735 C CA . CYS A 1 95 ? 9.796 -1.175 -10.001 1.00 88.94 95 CYS A CA 1
ATOM 736 C C . CYS A 1 95 ? 11.190 -1.722 -9.675 1.00 88.94 95 CYS A C 1
ATOM 738 O O . CYS A 1 95 ? 12.046 -1.780 -10.552 1.00 88.94 95 CYS A O 1
ATOM 740 N N . ASP A 1 96 ? 11.421 -2.133 -8.428 1.00 78.56 96 ASP A N 1
ATOM 741 C CA . ASP A 1 96 ? 12.707 -2.703 -8.006 1.00 78.56 96 ASP A CA 1
ATOM 742 C C . ASP A 1 96 ? 12.794 -4.191 -8.365 1.00 78.56 96 ASP A C 1
ATOM 744 O O . ASP A 1 96 ? 13.225 -5.004 -7.537 1.00 78.56 96 ASP A O 1
ATOM 748 N N . CYS A 1 97 ? 12.335 -4.579 -9.561 1.00 80.56 97 CYS A N 1
ATOM 749 C CA . CYS A 1 97 ? 12.755 -5.867 -10.086 1.00 80.56 97 CYS A CA 1
ATOM 750 C C . CYS A 1 97 ? 14.276 -5.846 -10.062 1.00 80.56 97 CYS A C 1
ATOM 752 O O . CYS A 1 97 ? 14.887 -4.858 -10.483 1.00 80.56 97 CYS A O 1
ATOM 754 N N . ALA A 1 98 ? 14.881 -6.893 -9.494 1.00 64.38 98 ALA A N 1
ATOM 755 C CA . ALA A 1 98 ? 16.273 -7.126 -9.800 1.00 64.38 98 ALA A CA 1
ATOM 756 C C . ALA A 1 98 ? 16.315 -7.078 -11.324 1.00 64.38 98 ALA A C 1
ATOM 758 O O . ALA A 1 98 ? 15.544 -7.781 -11.980 1.00 64.38 98 ALA A O 1
ATOM 759 N N . ALA A 1 99 ? 17.109 -6.169 -11.886 1.00 51.72 99 ALA A N 1
ATOM 760 C CA . ALA A 1 99 ? 17.615 -6.425 -13.210 1.00 51.72 99 ALA A CA 1
ATOM 761 C C . ALA A 1 99 ? 18.420 -7.707 -13.014 1.00 51.72 99 ALA A C 1
ATOM 763 O O . ALA A 1 99 ? 19.598 -7.648 -12.670 1.00 51.72 99 ALA A O 1
ATOM 764 N N . ASP A 1 100 ? 17.742 -8.856 -13.068 1.00 44.34 100 ASP A N 1
ATOM 765 C CA . ASP A 1 100 ? 18.395 -10.119 -13.284 1.00 44.34 100 ASP A CA 1
ATOM 766 C C . ASP A 1 100 ? 19.163 -9.837 -14.555 1.00 44.34 100 ASP A C 1
ATOM 768 O O . ASP A 1 100 ? 18.580 -9.554 -15.605 1.00 44.34 100 ASP A O 1
ATOM 772 N N . THR A 1 101 ? 20.475 -9.712 -14.364 1.00 41.03 101 THR A N 1
ATOM 773 C CA . THR A 1 101 ? 21.502 -10.014 -15.339 1.00 41.03 101 THR A CA 1
ATOM 774 C C . THR A 1 101 ? 20.848 -10.588 -16.573 1.00 41.03 101 THR A C 1
ATOM 776 O O . THR A 1 101 ? 20.439 -11.752 -16.578 1.00 41.03 101 THR A O 1
ATOM 779 N N . VAL A 1 102 ? 20.700 -9.742 -17.591 1.00 41.94 102 VAL A N 1
ATOM 780 C CA . VAL A 1 102 ? 20.522 -10.227 -18.945 1.00 41.94 102 VAL A CA 1
ATOM 781 C C . VAL A 1 102 ? 21.731 -11.135 -19.138 1.00 41.94 102 VAL A C 1
ATOM 783 O O . VAL A 1 102 ? 22.837 -10.644 -19.327 1.00 41.94 102 VAL A O 1
ATOM 786 N N . ILE A 1 103 ? 21.555 -12.449 -18.978 1.00 52.06 103 ILE A N 1
ATOM 787 C CA . ILE A 1 103 ? 22.397 -13.394 -19.689 1.00 52.06 103 ILE A CA 1
ATOM 788 C C . ILE A 1 103 ? 21.963 -13.146 -21.119 1.00 52.06 103 ILE A C 1
ATOM 790 O O . ILE A 1 103 ? 20.919 -13.615 -21.578 1.00 52.06 103 ILE A O 1
ATOM 794 N N . ASP A 1 104 ? 22.689 -12.256 -21.774 1.00 44.78 104 ASP A N 1
ATOM 795 C CA . ASP A 1 104 ? 22.632 -12.115 -23.198 1.00 44.78 104 ASP A CA 1
ATOM 796 C C . ASP A 1 104 ? 22.904 -13.506 -23.761 1.00 44.78 104 ASP A C 1
ATOM 798 O O . ASP A 1 104 ? 24.005 -14.039 -23.682 1.00 44.78 104 ASP A O 1
ATOM 802 N N . ASN A 1 105 ? 21.868 -14.119 -24.334 1.00 50.19 105 ASN A N 1
ATOM 803 C CA . ASN A 1 105 ? 22.018 -15.248 -25.240 1.00 50.19 105 ASN A CA 1
ATOM 804 C C . ASN A 1 105 ? 22.700 -14.758 -26.529 1.00 50.19 105 ASN A C 1
ATOM 806 O O . ASN A 1 105 ? 22.151 -14.851 -27.622 1.00 50.19 105 ASN A O 1
ATOM 810 N N . LYS A 1 106 ? 23.912 -14.216 -26.406 1.00 48.72 106 LYS A N 1
ATOM 811 C CA . LYS A 1 106 ? 24.902 -14.178 -27.471 1.00 48.72 106 LYS A CA 1
ATOM 812 C C . LYS A 1 106 ? 25.842 -15.347 -27.239 1.00 48.72 106 LYS A C 1
ATOM 814 O O . LYS A 1 106 ? 27.034 -15.188 -27.002 1.00 48.72 106 LYS A O 1
ATOM 819 N N . GLY A 1 107 ? 25.266 -16.544 -27.337 1.00 44.41 107 GLY A N 1
ATOM 820 C CA . GLY A 1 107 ? 26.022 -17.696 -27.791 1.00 44.41 107 GLY A CA 1
ATOM 821 C C . GLY A 1 107 ? 26.505 -17.395 -29.204 1.00 44.41 107 GLY A C 1
ATOM 822 O O . GLY A 1 107 ? 25.801 -17.671 -30.168 1.00 44.41 107 GLY A O 1
ATOM 823 N N . ASN A 1 108 ? 27.676 -16.777 -29.307 1.00 41.69 108 ASN A N 1
ATOM 824 C CA . ASN A 1 108 ? 28.492 -16.851 -30.503 1.00 41.69 108 ASN A CA 1
ATOM 825 C C . ASN A 1 108 ? 29.611 -17.846 -30.210 1.00 41.69 108 ASN A C 1
ATOM 827 O O . ASN A 1 108 ? 30.395 -17.650 -29.280 1.00 41.69 108 ASN A O 1
ATOM 831 N N . VAL A 1 109 ? 29.611 -18.919 -31.001 1.00 46.25 109 VAL A N 1
ATOM 832 C CA . VAL A 1 109 ? 30.805 -19.711 -31.313 1.00 46.25 109 VAL A CA 1
ATOM 833 C C . VAL A 1 109 ? 31.811 -18.817 -32.028 1.00 46.25 109 VAL A C 1
ATOM 835 O O . VAL A 1 109 ? 31.361 -17.989 -32.855 1.00 46.25 109 VAL A O 1
#

Foldseek 3Di:
DDQDDLVVLVVCLVVCLVPVAPCQVDPNNQQADNPPSHSQWDADPVDNQKIARPPPRDIWGWDADPPPRGIATCSHPCFDQDPPQRATQHVVRDDPDPPPPPPPPPPDD

Radius of gyration: 16.59 Å; chains: 1; bounding box: 45×30×48 Å